Protein AF-A0AA90TWR5-F1 (afdb_monomer_lite)

Sequence (109 aa):
MQKHKKLQLVILSSVIMLCIYTMPEHAFAASEIEAKVKEGLKQIQAFLTGIVVIVGICVGVWIIIKKLPGVDDPHTKNEMFRGVGMVLAGVGLASALVWIVPWVYALFA

Secondary structure (DSSP, 8-state):
-HHHHHHHHHHHHHHHHHHHHHSHHHHHHHHHHHHHHHHHHHHHHHHHHHHHHHHHHHHHHHHHHHHGGGTTSHHHHHHHHHHHHHHHHHHHHHHHHHHHHHHHHHHH-

Structure (mmCIF, N/CA/C/O backbone):
data_AF-A0AA90TWR5-F1
#
_entry.id   AF-A0AA90TWR5-F1
#
loop_
_atom_site.group_PDB
_atom_site.id
_atom_site.type_symbol
_atom_site.label_atom_id
_atom_site.label_alt_id
_atom_site.label_comp_id
_atom_site.label_asym_id
_atom_site.label_entity_id
_atom_site.label_seq_id
_atom_site.pdbx_PDB_ins_code
_atom_site.Cartn_x
_atom_site.Cartn_y
_atom_site.Cartn_z
_atom_site.occupancy
_atom_site.B_iso_or_equiv
_atom_site.auth_seq_id
_atom_site.auth_comp_id
_atom_site.auth_asym_id
_atom_site.auth_atom_id
_atom_site.pdbx_PDB_model_num
ATOM 1 N N . MET A 1 1 ? 59.327 -17.727 -38.852 1.00 53.41 1 MET A N 1
ATOM 2 C CA . MET A 1 1 ? 57.870 -17.989 -38.976 1.00 53.41 1 MET A CA 1
ATOM 3 C C . MET A 1 1 ? 57.119 -18.029 -37.630 1.00 53.41 1 MET A C 1
ATOM 5 O O . MET A 1 1 ? 56.041 -17.459 -37.540 1.00 53.41 1 MET A O 1
ATOM 9 N N . GLN A 1 2 ? 57.674 -18.624 -36.561 1.00 54.91 2 GLN A N 1
ATOM 10 C CA . GLN A 1 2 ? 57.011 -18.754 -35.242 1.00 54.91 2 GLN A CA 1
ATOM 11 C C . GLN A 1 2 ? 56.763 -17.421 -34.492 1.00 54.91 2 GLN A C 1
ATOM 13 O O . GLN A 1 2 ? 55.755 -17.276 -33.805 1.00 54.91 2 GLN A O 1
ATOM 18 N N . LYS A 1 3 ? 57.643 -16.418 -34.653 1.00 55.03 3 LYS A N 1
ATOM 19 C CA . LYS A 1 3 ? 57.536 -15.111 -33.970 1.00 55.03 3 LYS A CA 1
ATOM 20 C C . LYS A 1 3 ? 56.331 -14.275 -34.442 1.00 55.03 3 LYS A C 1
ATOM 22 O O . LYS A 1 3 ? 55.678 -13.646 -33.620 1.00 55.03 3 LYS A O 1
ATOM 27 N N . HIS A 1 4 ? 55.983 -14.340 -35.732 1.00 53.78 4 HIS A N 1
ATOM 28 C CA . HIS A 1 4 ? 54.812 -13.645 -36.288 1.00 53.78 4 HIS A CA 1
ATOM 29 C C . HIS A 1 4 ? 53.484 -14.248 -35.809 1.00 53.78 4 HIS A C 1
ATOM 31 O O . HIS A 1 4 ? 52.571 -13.495 -35.494 1.00 53.78 4 HIS A O 1
ATOM 37 N N . LYS A 1 5 ? 53.387 -15.580 -35.663 1.00 59.84 5 LYS A N 1
ATOM 38 C CA . LYS A 1 5 ? 52.174 -16.237 -35.136 1.00 59.84 5 LYS A CA 1
ATOM 39 C C . LYS A 1 5 ? 51.882 -15.855 -33.683 1.00 59.84 5 LYS A C 1
ATOM 41 O O . LYS A 1 5 ? 50.732 -15.604 -33.346 1.00 59.84 5 LYS A O 1
ATOM 46 N N . LYS A 1 6 ? 52.915 -15.757 -32.835 1.00 59.38 6 LYS A N 1
ATOM 47 C CA . LYS A 1 6 ? 52.763 -15.304 -31.441 1.00 59.38 6 LYS A CA 1
ATOM 48 C C . LYS A 1 6 ? 52.351 -13.832 -31.359 1.00 59.38 6 LYS A C 1
ATOM 50 O O . LYS A 1 6 ? 51.496 -13.493 -30.554 1.00 59.38 6 LYS A O 1
ATOM 55 N N . LEU A 1 7 ? 52.904 -12.983 -32.228 1.00 70.69 7 LEU A N 1
ATOM 56 C CA . LEU A 1 7 ? 52.525 -11.572 -32.310 1.00 70.69 7 LEU A CA 1
ATOM 57 C C . LEU A 1 7 ? 51.072 -11.394 -32.783 1.00 70.69 7 LEU A C 1
ATOM 59 O O . LEU A 1 7 ? 50.336 -10.610 -32.195 1.00 70.69 7 LEU A O 1
ATOM 63 N N . GLN A 1 8 ? 50.627 -12.164 -33.781 1.00 66.12 8 GLN A N 1
ATOM 64 C CA . GLN A 1 8 ? 49.233 -12.128 -34.233 1.00 66.12 8 GLN A CA 1
ATOM 65 C C . GLN A 1 8 ? 48.255 -12.663 -33.183 1.00 66.12 8 GLN A C 1
ATOM 67 O O . GLN A 1 8 ? 47.175 -12.103 -33.040 1.00 66.12 8 GLN A O 1
ATOM 72 N N . LEU A 1 9 ? 48.640 -13.681 -32.407 1.00 70.81 9 LEU A N 1
ATOM 73 C CA . LEU A 1 9 ? 47.829 -14.197 -31.300 1.00 70.81 9 LEU A CA 1
ATOM 74 C C . LEU A 1 9 ? 47.632 -13.145 -30.194 1.00 70.81 9 LEU A C 1
ATOM 76 O O . LEU A 1 9 ? 46.527 -12.991 -29.682 1.00 70.81 9 LEU A O 1
ATOM 80 N N . VAL A 1 10 ? 48.685 -12.394 -29.856 1.00 73.88 10 VAL A N 1
ATOM 81 C CA . VAL A 1 10 ? 48.618 -11.321 -28.849 1.00 73.88 10 VAL A CA 1
ATOM 82 C C . VAL A 1 10 ? 47.732 -10.171 -29.332 1.00 73.88 10 VAL A C 1
ATOM 84 O O . VAL A 1 10 ? 46.892 -9.694 -28.574 1.00 73.88 10 VAL A O 1
ATOM 87 N N . ILE A 1 11 ? 47.848 -9.781 -30.606 1.00 75.31 11 ILE A N 1
ATOM 88 C CA . ILE A 1 11 ? 47.012 -8.724 -31.195 1.00 75.31 11 ILE A CA 1
ATOM 89 C C . ILE A 1 11 ? 45.539 -9.162 -31.263 1.00 75.31 11 ILE A C 1
ATOM 91 O O . ILE A 1 11 ? 44.651 -8.396 -30.892 1.00 75.31 11 ILE A O 1
ATOM 95 N N . LEU A 1 12 ? 45.264 -10.410 -31.655 1.00 74.62 12 LEU A N 1
ATOM 96 C CA . LEU A 1 12 ? 43.903 -10.951 -31.703 1.00 74.62 12 LEU A CA 1
ATOM 97 C C . LEU A 1 12 ? 43.272 -11.011 -30.301 1.00 74.62 12 LEU A C 1
ATOM 99 O O . LEU A 1 12 ? 42.122 -10.618 -30.125 1.00 74.62 12 LEU A O 1
ATOM 103 N N . SER A 1 13 ? 44.047 -11.421 -29.292 1.00 65.00 13 SER A N 1
ATOM 104 C CA . SER A 1 13 ? 43.617 -11.423 -27.890 1.00 65.00 13 SER A CA 1
ATOM 105 C C . SER A 1 13 ? 43.296 -10.016 -27.384 1.00 65.00 13 SER A C 1
ATOM 107 O O . SER A 1 13 ? 42.310 -9.849 -26.671 1.00 65.00 13 SER A O 1
ATOM 109 N N . SER A 1 14 ? 44.092 -9.004 -27.749 1.00 66.44 14 SER A N 1
ATOM 110 C CA . SER A 1 14 ? 43.819 -7.617 -27.349 1.00 66.44 14 SER A CA 1
ATOM 111 C C . SER A 1 14 ? 42.583 -7.032 -28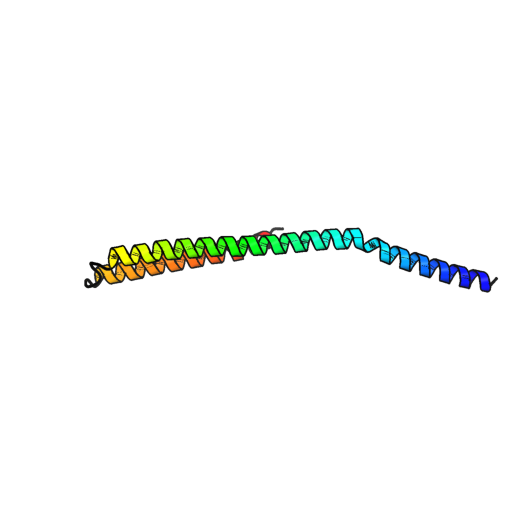.037 1.00 66.44 14 SER A C 1
ATOM 113 O O . SER A 1 14 ? 41.833 -6.296 -27.406 1.00 66.44 14 SER A O 1
ATOM 115 N N . VAL A 1 15 ? 42.323 -7.401 -29.296 1.00 76.50 15 VAL A N 1
ATOM 116 C CA . VAL A 1 15 ? 41.138 -6.946 -30.043 1.00 76.50 15 VAL A CA 1
ATOM 117 C C . VAL A 1 15 ? 39.862 -7.588 -29.497 1.00 76.50 15 VAL A C 1
ATOM 119 O O . VAL A 1 15 ? 38.863 -6.899 -29.330 1.00 76.50 15 VAL A O 1
ATOM 122 N N . ILE A 1 16 ? 39.901 -8.874 -29.134 1.00 73.44 16 ILE A N 1
ATOM 123 C CA . ILE A 1 16 ? 38.766 -9.560 -28.496 1.00 73.44 16 ILE A CA 1
ATOM 124 C C . ILE A 1 16 ? 38.454 -8.935 -27.129 1.00 73.44 16 ILE A C 1
ATOM 126 O O . ILE A 1 16 ? 37.291 -8.692 -26.823 1.00 73.44 16 ILE A O 1
ATOM 130 N N . MET A 1 17 ? 39.478 -8.607 -26.333 1.00 65.75 17 MET A N 1
ATOM 131 C CA . MET A 1 17 ? 39.289 -7.928 -25.046 1.00 65.75 17 MET A CA 1
ATOM 132 C C . MET A 1 17 ? 38.669 -6.531 -25.219 1.00 65.75 17 MET A C 1
ATOM 134 O O . MET A 1 17 ? 37.799 -6.150 -24.441 1.00 65.75 17 MET A O 1
ATOM 138 N N . LEU A 1 18 ? 39.068 -5.802 -26.268 1.00 67.81 18 LEU A N 1
ATOM 139 C CA . LEU A 1 18 ? 38.515 -4.492 -26.616 1.00 67.81 18 LEU A CA 1
ATOM 140 C C . LEU A 1 18 ? 37.051 -4.592 -27.079 1.00 67.81 18 LEU A C 1
ATOM 142 O O . LEU A 1 18 ? 36.226 -3.795 -26.647 1.00 67.81 18 LEU A O 1
ATOM 146 N N . CYS A 1 19 ? 36.710 -5.599 -27.892 1.00 60.53 19 CYS A N 1
ATOM 147 C CA . CYS A 1 19 ? 35.335 -5.852 -28.335 1.00 60.53 19 CYS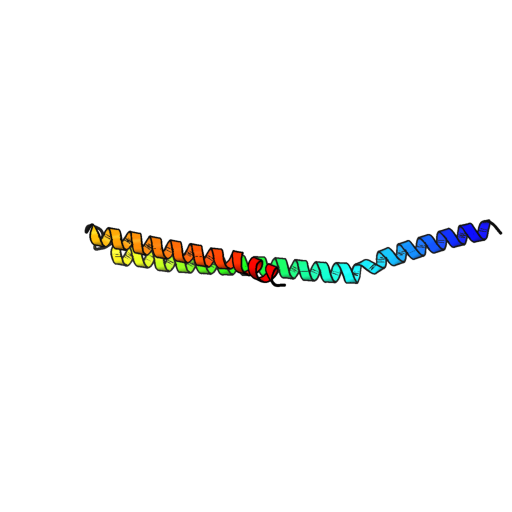 A CA 1
ATOM 148 C C . CYS A 1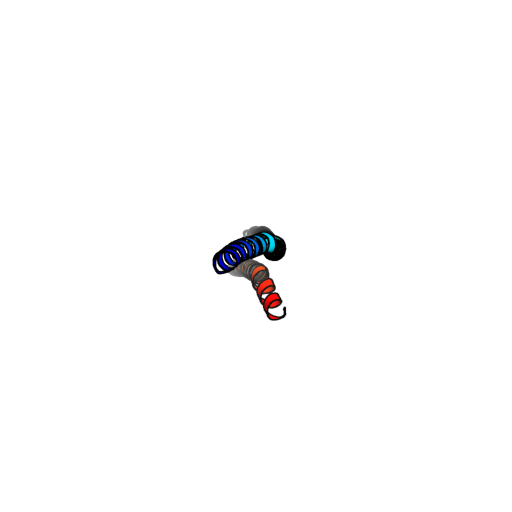 19 ? 34.404 -6.233 -27.175 1.00 60.53 19 CYS A C 1
ATOM 150 O O . CYS A 1 19 ? 33.259 -5.801 -27.153 1.00 60.53 19 CYS A O 1
ATOM 152 N N . ILE A 1 20 ? 34.880 -6.993 -26.183 1.00 64.75 20 ILE A N 1
ATOM 153 C CA . ILE A 1 20 ? 34.077 -7.324 -24.992 1.00 64.75 20 ILE A CA 1
ATOM 154 C C . ILE A 1 20 ? 33.844 -6.072 -24.122 1.00 64.75 20 ILE A C 1
ATOM 156 O O . ILE A 1 20 ? 32.789 -5.943 -23.505 1.00 64.75 20 ILE A O 1
ATOM 160 N N . TYR A 1 21 ? 34.790 -5.125 -24.109 1.00 60.47 21 TYR A N 1
ATOM 161 C CA . TYR A 1 21 ? 34.688 -3.874 -23.346 1.00 60.47 21 TYR A CA 1
ATOM 162 C C . TYR A 1 21 ? 33.756 -2.831 -23.985 1.00 60.47 21 TYR A C 1
ATOM 164 O O . TYR A 1 21 ? 33.227 -1.983 -23.272 1.00 60.47 21 TYR A O 1
ATOM 172 N N . THR A 1 22 ? 33.532 -2.888 -25.305 1.00 57.47 22 THR A N 1
ATOM 173 C CA . THR A 1 22 ? 32.634 -1.970 -26.038 1.00 57.47 22 THR A CA 1
ATOM 174 C C . THR A 1 22 ? 31.224 -2.523 -26.269 1.00 57.47 22 THR A C 1
ATOM 176 O O . THR A 1 22 ? 30.334 -1.775 -26.659 1.00 57.47 22 THR A O 1
ATOM 179 N N . MET A 1 23 ? 30.976 -3.803 -25.965 1.00 55.03 23 MET A N 1
ATOM 180 C CA . MET A 1 23 ? 29.645 -4.423 -26.021 1.00 55.03 23 MET A CA 1
ATOM 181 C C . MET A 1 23 ? 28.695 -4.180 -24.821 1.00 55.03 23 MET A C 1
ATOM 183 O O . MET A 1 23 ? 27.534 -4.589 -24.944 1.00 55.03 23 MET A O 1
ATOM 187 N N . PRO A 1 24 ? 29.062 -3.555 -23.673 1.00 55.56 24 PRO A N 1
ATOM 188 C CA . PRO A 1 24 ? 28.119 -3.457 -22.570 1.00 55.56 24 PRO A CA 1
ATOM 189 C C . PRO A 1 24 ? 27.055 -2.387 -22.819 1.00 55.56 24 PRO A C 1
ATOM 191 O O . PRO A 1 24 ? 26.011 -2.454 -22.194 1.00 55.56 24 PRO A O 1
ATOM 194 N N . GLU A 1 25 ? 27.240 -1.437 -23.736 1.00 52.19 25 GLU A N 1
ATOM 195 C CA . GLU A 1 25 ? 26.368 -0.255 -23.806 1.00 52.19 25 GLU A CA 1
ATOM 196 C C . GLU A 1 25 ? 24.906 -0.596 -24.142 1.00 52.19 25 GLU A C 1
ATOM 198 O O . GLU A 1 25 ? 23.993 0.010 -23.593 1.00 52.19 25 GLU A O 1
ATOM 203 N N . HIS A 1 26 ? 24.651 -1.621 -24.960 1.00 50.53 26 HIS A N 1
ATOM 204 C CA . HIS A 1 26 ? 23.286 -2.013 -25.352 1.00 50.53 26 HIS A CA 1
ATOM 205 C C . HIS A 1 26 ? 22.598 -2.902 -24.301 1.00 50.53 26 HIS A C 1
ATOM 207 O O . HIS A 1 26 ? 21.393 -2.785 -24.078 1.00 50.53 26 HIS A O 1
ATOM 213 N N . ALA A 1 27 ? 23.361 -3.783 -23.643 1.00 52.41 27 ALA A N 1
ATOM 214 C CA . ALA A 1 27 ? 22.851 -4.672 -22.598 1.00 52.41 27 ALA A CA 1
ATOM 215 C C . ALA A 1 27 ? 22.692 -3.937 -21.256 1.00 52.41 27 ALA A C 1
ATOM 217 O O . ALA A 1 27 ? 21.701 -4.144 -20.556 1.00 52.41 27 ALA A O 1
ATOM 218 N N . PHE A 1 28 ? 23.618 -3.028 -20.929 1.00 51.38 28 PHE A N 1
ATOM 219 C CA . PHE A 1 28 ? 23.521 -2.166 -19.755 1.00 51.38 28 PHE A CA 1
ATOM 220 C C . PHE A 1 28 ? 22.423 -1.119 -19.925 1.00 51.38 28 PHE A C 1
ATOM 222 O O . PHE A 1 28 ? 21.619 -0.997 -19.010 1.00 51.38 28 PHE A O 1
ATOM 229 N N . ALA A 1 29 ? 22.286 -0.457 -21.083 1.00 52.69 29 ALA A N 1
ATOM 230 C CA . ALA A 1 29 ? 21.209 0.518 -21.286 1.00 52.69 29 ALA A CA 1
ATOM 231 C C . ALA A 1 29 ? 19.812 -0.113 -21.163 1.00 52.69 29 ALA A C 1
ATOM 233 O O . ALA A 1 29 ? 18.946 0.450 -20.500 1.00 52.69 29 ALA A O 1
ATOM 234 N N . ALA A 1 30 ? 19.589 -1.306 -21.728 1.00 53.28 30 ALA A N 1
ATOM 235 C CA . ALA A 1 30 ? 18.318 -2.015 -21.567 1.00 53.28 30 ALA A CA 1
ATOM 236 C C . ALA A 1 30 ? 18.066 -2.429 -20.103 1.00 53.28 30 ALA A C 1
ATOM 238 O O . ALA A 1 30 ? 16.965 -2.230 -19.588 1.00 53.28 30 ALA A O 1
ATOM 239 N N . SER A 1 31 ? 19.095 -2.935 -19.411 1.00 58.16 31 SER A N 1
ATOM 240 C CA . SER A 1 31 ? 18.990 -3.327 -17.998 1.00 58.16 31 SER A CA 1
ATOM 241 C C . SER A 1 31 ? 18.805 -2.138 -17.045 1.00 58.16 31 SER A C 1
ATOM 243 O O . SER A 1 31 ? 18.100 -2.250 -16.043 1.00 58.16 31 SER A O 1
ATOM 245 N N . GLU A 1 32 ? 19.389 -0.982 -17.367 1.00 59.25 32 GLU A N 1
ATOM 246 C CA . GLU A 1 32 ? 19.282 0.245 -16.582 1.00 59.25 32 GLU A CA 1
ATOM 247 C C . GLU A 1 32 ? 17.893 0.865 -16.749 1.00 59.25 32 GLU A C 1
ATOM 249 O O . GLU A 1 32 ? 17.264 1.237 -15.758 1.00 59.25 32 GLU A O 1
ATOM 254 N N . ILE A 1 33 ? 17.358 0.884 -17.975 1.00 61.88 33 ILE A N 1
ATOM 255 C CA . ILE A 1 33 ? 15.985 1.332 -18.240 1.00 61.88 33 ILE A CA 1
ATOM 256 C C . ILE A 1 33 ? 14.981 0.417 -17.525 1.00 61.88 33 ILE A C 1
ATOM 258 O O . ILE A 1 33 ? 14.078 0.912 -16.851 1.00 61.88 33 ILE A O 1
ATOM 262 N N . GLU A 1 34 ? 15.150 -0.905 -17.593 1.00 63.22 34 GLU A N 1
ATOM 263 C CA . GLU A 1 34 ? 14.263 -1.847 -16.899 1.00 63.22 34 GLU A CA 1
ATOM 264 C C . GLU A 1 34 ? 14.334 -1.690 -15.369 1.00 63.22 34 GLU A C 1
ATOM 266 O O . GLU A 1 34 ? 13.303 -1.704 -14.688 1.00 63.22 34 GLU A O 1
ATOM 271 N N . ALA A 1 35 ? 15.532 -1.474 -14.814 1.00 68.19 35 ALA A N 1
ATOM 272 C CA . ALA A 1 35 ? 15.717 -1.215 -13.388 1.00 68.19 35 ALA A CA 1
ATOM 273 C C . ALA A 1 35 ? 15.036 0.092 -12.947 1.00 68.19 35 ALA A C 1
ATOM 275 O O . ALA A 1 35 ? 14.328 0.100 -11.937 1.00 68.19 35 ALA A O 1
ATOM 276 N N . LYS A 1 36 ? 15.174 1.171 -13.728 1.00 69.00 36 LYS A N 1
ATOM 277 C CA . LYS A 1 36 ? 14.524 2.467 -13.467 1.00 69.00 36 LYS A CA 1
ATOM 278 C C . LYS A 1 36 ? 13.003 2.388 -13.571 1.00 69.00 36 LYS A C 1
ATOM 280 O O . LYS A 1 36 ? 12.303 2.980 -12.751 1.00 69.00 36 LYS A O 1
ATOM 285 N N . VAL A 1 37 ? 12.481 1.618 -14.523 1.00 72.69 37 VAL A N 1
ATOM 286 C CA . VAL A 1 37 ? 11.036 1.377 -14.656 1.00 72.69 37 VAL A CA 1
ATOM 287 C C . VAL A 1 37 ? 10.505 0.574 -13.465 1.00 72.69 37 VAL A C 1
ATOM 289 O O . VAL A 1 37 ? 9.476 0.941 -12.898 1.00 72.69 37 VAL A O 1
ATOM 292 N N . LYS A 1 38 ? 11.213 -0.472 -13.019 1.00 73.25 38 LYS A N 1
ATOM 293 C CA . LYS A 1 38 ? 10.832 -1.247 -11.822 1.00 73.25 38 LYS A CA 1
ATOM 294 C C . LYS A 1 38 ? 10.885 -0.409 -10.542 1.00 73.25 38 LYS A C 1
ATOM 296 O O . LYS A 1 38 ? 10.024 -0.566 -9.677 1.00 73.25 38 LYS A O 1
ATOM 301 N N . GLU A 1 39 ? 11.864 0.481 -10.419 1.00 75.50 39 GLU A N 1
ATOM 302 C CA . GLU A 1 39 ? 11.976 1.423 -9.301 1.00 75.50 39 GLU A CA 1
ATOM 303 C C . GLU A 1 39 ? 10.817 2.435 -9.303 1.00 75.50 39 GLU A C 1
ATOM 305 O O . GLU A 1 39 ? 10.132 2.591 -8.289 1.00 75.50 39 GLU A O 1
ATOM 310 N N . GLY A 1 40 ? 10.511 3.027 -10.463 1.00 69.50 40 GLY A N 1
ATOM 311 C CA . GLY A 1 40 ? 9.372 3.933 -10.633 1.00 69.50 40 GLY A CA 1
ATOM 312 C C . GLY A 1 40 ? 8.025 3.261 -10.348 1.00 69.50 40 GLY A C 1
ATOM 313 O O . GLY A 1 40 ? 7.188 3.825 -9.641 1.00 69.50 40 GLY A O 1
ATOM 314 N N . LEU A 1 41 ? 7.830 2.023 -10.810 1.00 74.38 41 LEU A N 1
ATOM 315 C CA . LEU A 1 41 ? 6.631 1.234 -10.511 1.00 74.38 41 LEU A CA 1
ATOM 316 C C . LEU A 1 41 ? 6.488 0.954 -9.012 1.00 74.38 41 LEU A C 1
ATOM 318 O O . LEU A 1 41 ? 5.393 1.113 -8.475 1.00 74.38 41 LEU A O 1
ATOM 322 N N . LYS A 1 42 ? 7.577 0.612 -8.312 1.00 78.44 42 LYS A N 1
ATOM 323 C CA . LYS A 1 42 ? 7.552 0.435 -6.849 1.00 78.44 42 LYS A CA 1
ATOM 324 C C . LYS A 1 42 ? 7.175 1.721 -6.116 1.00 78.44 42 LYS A C 1
ATOM 326 O O . LYS A 1 42 ? 6.411 1.667 -5.153 1.00 78.44 42 LYS A O 1
ATOM 331 N N . GLN A 1 43 ? 7.673 2.872 -6.565 1.00 79.44 43 GLN A N 1
ATOM 332 C CA . GLN A 1 43 ? 7.328 4.161 -5.967 1.00 79.44 43 GLN A CA 1
ATOM 333 C C . GLN A 1 43 ? 5.849 4.514 -6.184 1.00 79.44 43 GLN A C 1
ATOM 335 O O . GLN A 1 43 ? 5.177 4.939 -5.242 1.00 79.44 43 GLN A O 1
ATOM 340 N N . ILE A 1 44 ? 5.317 4.289 -7.389 1.00 80.88 44 ILE A N 1
ATOM 341 C CA . ILE A 1 44 ? 3.890 4.487 -7.688 1.00 80.88 44 ILE A CA 1
ATOM 342 C C . ILE A 1 44 ? 3.034 3.532 -6.852 1.00 80.88 44 ILE A C 1
ATOM 344 O O . ILE A 1 44 ? 2.029 3.954 -6.286 1.00 80.88 44 ILE A O 1
ATOM 348 N N . GLN A 1 45 ? 3.454 2.273 -6.715 1.00 78.75 45 GLN A N 1
ATOM 349 C CA . GLN A 1 45 ? 2.779 1.271 -5.893 1.00 78.75 45 GLN A CA 1
ATOM 350 C C . GLN A 1 45 ? 2.699 1.716 -4.424 1.00 78.75 45 GLN A C 1
ATOM 352 O O . GLN A 1 45 ? 1.625 1.675 -3.823 1.00 78.75 45 GLN A O 1
ATOM 357 N N . ALA A 1 46 ? 3.805 2.217 -3.864 1.00 81.56 46 ALA A N 1
ATOM 358 C CA . ALA A 1 46 ? 3.838 2.757 -2.507 1.00 81.56 46 ALA A CA 1
ATOM 359 C C . ALA A 1 46 ? 2.911 3.975 -2.355 1.00 81.56 46 ALA A C 1
ATOM 361 O O . ALA A 1 46 ? 2.121 4.041 -1.410 1.00 81.56 46 ALA A O 1
ATOM 362 N N . PHE A 1 47 ? 2.945 4.902 -3.313 1.00 86.06 47 PHE A N 1
ATOM 363 C CA . PHE A 1 47 ? 2.099 6.094 -3.298 1.00 86.06 47 PHE A CA 1
ATOM 364 C C . PHE A 1 47 ? 0.603 5.754 -3.383 1.00 86.06 47 PHE A C 1
ATOM 366 O O . PHE A 1 47 ? -0.189 6.269 -2.591 1.00 86.06 47 PHE A O 1
ATOM 373 N N . LEU A 1 48 ? 0.219 4.830 -4.273 1.00 84.75 48 LEU A N 1
ATOM 374 C CA . LEU A 1 48 ? -1.165 4.365 -4.396 1.00 84.75 48 LEU A CA 1
ATOM 375 C C . LEU A 1 48 ? -1.653 3.721 -3.094 1.00 84.75 48 LEU A C 1
ATOM 377 O O . LEU A 1 48 ? -2.737 4.061 -2.621 1.00 84.75 48 LEU A O 1
ATOM 381 N N . THR A 1 49 ? -0.849 2.846 -2.471 1.00 87.31 49 THR A N 1
ATOM 382 C CA . THR A 1 49 ? -1.220 2.268 -1.166 1.00 87.31 49 THR A CA 1
ATOM 383 C C . THR A 1 49 ? -1.337 3.320 -0.067 1.00 87.31 49 THR A C 1
ATOM 385 O O . THR A 1 49 ? -2.266 3.260 0.736 1.00 87.31 49 THR A O 1
ATOM 388 N N . GLY A 1 50 ? -0.455 4.323 -0.061 1.00 83.94 50 GLY A N 1
ATOM 389 C CA . GLY A 1 50 ? -0.504 5.422 0.900 1.00 83.94 50 GLY A CA 1
ATOM 390 C 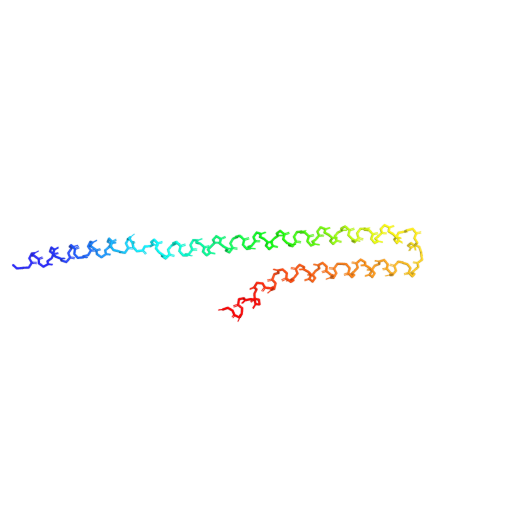C . GLY A 1 50 ? -1.815 6.205 0.820 1.00 83.94 50 GLY A C 1
ATOM 391 O O . GLY A 1 50 ? -2.463 6.422 1.842 1.00 83.94 50 GLY A O 1
ATOM 392 N N . ILE A 1 51 ? -2.258 6.562 -0.390 1.00 87.50 51 ILE A N 1
ATOM 393 C CA . ILE A 1 51 ? -3.533 7.270 -0.592 1.00 87.50 51 ILE A CA 1
ATOM 394 C C . ILE A 1 51 ? -4.717 6.424 -0.115 1.00 87.50 51 ILE A C 1
ATOM 396 O O . ILE A 1 51 ? -5.589 6.935 0.590 1.00 87.50 51 ILE A O 1
ATOM 400 N N . VAL A 1 52 ? -4.745 5.134 -0.463 1.00 88.62 52 VAL A N 1
ATOM 401 C CA . VAL A 1 52 ? -5.820 4.214 -0.057 1.00 88.62 52 VAL A CA 1
ATOM 402 C C . VAL A 1 52 ? -5.955 4.161 1.468 1.00 88.62 52 VAL A C 1
ATOM 404 O O . VAL A 1 52 ? -7.068 4.239 1.994 1.00 88.62 52 VAL A O 1
ATOM 407 N N . VAL A 1 53 ? -4.833 4.094 2.188 1.00 89.56 53 VAL A N 1
ATOM 408 C CA . VAL A 1 53 ? -4.824 4.079 3.657 1.00 89.56 53 VAL A CA 1
ATOM 409 C C . VAL A 1 53 ? -5.311 5.409 4.235 1.00 89.56 53 VAL A C 1
ATOM 411 O O . VAL A 1 53 ? -6.137 5.399 5.146 1.00 89.56 53 VAL A O 1
ATOM 414 N N . ILE A 1 54 ? -4.867 6.547 3.693 1.00 87.12 54 ILE A N 1
ATOM 415 C CA . ILE A 1 54 ? -5.291 7.878 4.163 1.00 87.12 54 ILE A CA 1
ATOM 416 C C . ILE A 1 54 ? -6.809 8.044 4.030 1.00 87.12 54 ILE A C 1
ATOM 418 O O . ILE A 1 54 ? -7.480 8.419 4.994 1.00 87.12 54 ILE A O 1
ATOM 422 N N . VAL A 1 55 ? -7.369 7.709 2.864 1.00 88.75 55 VAL A N 1
ATOM 423 C CA . VAL A 1 55 ? -8.821 7.776 2.631 1.00 88.75 55 VAL A CA 1
ATOM 424 C C . VAL A 1 55 ? -9.562 6.823 3.572 1.00 88.75 55 VAL A C 1
ATOM 426 O O . VAL A 1 55 ? -10.575 7.200 4.164 1.00 88.75 55 VAL A O 1
ATOM 429 N N . GLY A 1 56 ? -9.024 5.619 3.774 1.00 88.81 56 GLY A N 1
ATOM 430 C CA . GLY A 1 56 ? -9.535 4.641 4.729 1.00 88.81 56 GLY A CA 1
ATOM 431 C C . GLY A 1 56 ? -9.646 5.170 6.156 1.00 88.81 56 GLY A C 1
ATOM 432 O O . GLY A 1 56 ? -10.689 5.022 6.796 1.00 88.81 56 GLY A O 1
ATOM 433 N N . ILE A 1 57 ? -8.594 5.834 6.637 1.00 88.25 57 ILE A N 1
ATOM 434 C CA . ILE A 1 57 ? -8.565 6.451 7.966 1.00 88.25 57 ILE A CA 1
ATOM 435 C C . ILE A 1 57 ? -9.610 7.568 8.054 1.00 88.25 57 ILE A C 1
ATOM 437 O O . ILE A 1 57 ? -10.388 7.589 9.008 1.00 88.25 57 ILE A O 1
ATOM 441 N N . CYS A 1 58 ? -9.690 8.459 7.059 1.00 87.88 58 CYS A N 1
ATOM 442 C CA . CYS A 1 58 ? -10.671 9.549 7.053 1.00 87.88 58 CYS A CA 1
ATOM 443 C C . CYS A 1 58 ? -12.117 9.035 7.144 1.00 87.88 58 CYS A C 1
ATOM 445 O O . CYS A 1 58 ? -12.900 9.536 7.954 1.00 87.88 58 CYS A O 1
ATOM 447 N N . VAL A 1 59 ? -12.470 8.012 6.360 1.00 88.75 59 VAL A N 1
ATOM 448 C CA . VAL A 1 59 ? -13.819 7.423 6.382 1.00 88.75 59 VAL A CA 1
ATOM 449 C C . VAL A 1 59 ? -14.068 6.655 7.685 1.00 88.75 59 VAL A C 1
ATOM 451 O O . VAL A 1 59 ? -15.141 6.784 8.274 1.00 88.75 59 VAL A O 1
ATOM 454 N N . GLY A 1 60 ? -13.082 5.899 8.176 1.00 87.75 60 GLY A N 1
ATOM 455 C CA . GLY A 1 60 ? -13.193 5.145 9.428 1.00 87.75 60 GLY A CA 1
ATOM 456 C C . GLY A 1 60 ? -13.433 6.050 10.639 1.00 87.75 60 GLY A C 1
ATOM 457 O O . GLY A 1 60 ? -14.361 5.814 11.415 1.00 87.75 60 GLY A O 1
ATOM 458 N N . VAL A 1 61 ? -12.661 7.133 10.761 1.00 89.38 61 VAL A N 1
ATOM 459 C CA . VAL A 1 61 ? -12.833 8.139 11.823 1.00 89.38 61 VAL A CA 1
ATOM 460 C C . VAL A 1 61 ? -14.196 8.825 11.710 1.00 89.38 61 VAL A C 1
ATOM 462 O O . VAL A 1 61 ? -14.873 9.026 12.719 1.00 89.38 61 VAL A O 1
ATOM 465 N N . TRP A 1 62 ? -14.654 9.122 10.493 1.00 85.12 62 TRP A N 1
ATOM 466 C CA . TRP A 1 62 ? -15.965 9.736 10.280 1.00 85.12 62 TRP A CA 1
ATOM 467 C C . TRP A 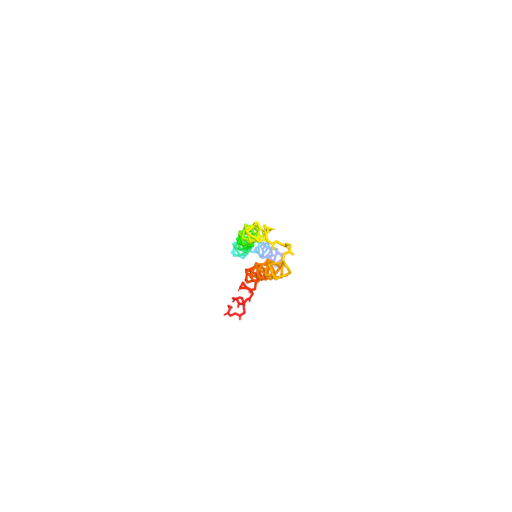1 62 ? -17.133 8.853 10.748 1.00 85.12 62 TRP A C 1
ATOM 469 O O . TRP A 1 62 ? -18.080 9.358 11.358 1.00 85.12 62 TRP A O 1
ATOM 479 N N . ILE A 1 63 ? -17.060 7.536 10.521 1.00 87.50 63 ILE A N 1
ATOM 480 C CA . ILE A 1 63 ? -18.065 6.574 11.009 1.00 87.50 63 ILE A CA 1
ATOM 481 C C . ILE A 1 63 ? -18.113 6.569 12.539 1.00 87.50 63 ILE A C 1
ATOM 483 O O . ILE A 1 63 ? -19.203 6.600 13.115 1.00 87.50 63 ILE A O 1
ATOM 487 N N . ILE A 1 64 ? -16.947 6.566 13.190 1.00 86.88 64 ILE A N 1
ATOM 488 C CA . ILE A 1 64 ? -16.836 6.572 14.654 1.00 86.88 64 ILE A CA 1
ATOM 489 C C . ILE A 1 64 ? -17.484 7.836 15.227 1.00 86.88 64 ILE A C 1
ATOM 491 O O . ILE A 1 64 ? -18.342 7.737 16.101 1.00 86.88 64 ILE A O 1
ATOM 495 N N . ILE A 1 65 ? -17.158 9.014 14.684 1.00 88.62 65 ILE A N 1
ATOM 496 C CA . ILE A 1 65 ? -17.723 10.296 15.141 1.00 88.62 65 ILE A CA 1
ATOM 497 C C . ILE A 1 65 ? -19.254 10.304 15.029 1.00 88.62 65 ILE A C 1
ATOM 499 O O . ILE A 1 65 ? -19.936 10.763 15.942 1.00 88.62 65 ILE A O 1
ATOM 503 N N . LYS A 1 66 ? -19.815 9.767 13.940 1.00 83.94 66 LYS A N 1
ATOM 504 C CA . LYS A 1 66 ? -21.272 9.739 13.741 1.00 83.94 66 LYS A CA 1
ATOM 505 C C . LYS A 1 66 ? -22.013 8.759 14.648 1.00 83.94 66 LYS A C 1
ATOM 507 O O . LYS A 1 66 ? -23.194 8.971 14.909 1.00 83.94 66 LYS A O 1
ATOM 512 N N . LYS A 1 67 ? -21.367 7.676 15.082 1.00 82.94 67 LYS A N 1
ATOM 513 C CA . LYS A 1 67 ? -22.005 6.609 15.874 1.00 82.94 67 LYS A CA 1
ATOM 514 C C . LYS A 1 67 ? -21.694 6.689 17.374 1.00 82.94 67 LYS A C 1
ATOM 516 O O . LYS A 1 67 ? -22.433 6.107 18.161 1.00 82.94 67 LYS A O 1
ATOM 521 N N . LEU A 1 68 ? -20.685 7.468 17.767 1.00 81.38 68 LEU A N 1
ATOM 522 C CA . LEU A 1 68 ? -20.341 7.786 19.157 1.00 81.38 68 LEU A CA 1
ATOM 523 C C . LEU A 1 68 ? -21.496 8.320 20.026 1.00 81.38 68 LEU A C 1
ATOM 525 O O . LEU A 1 68 ? -21.639 7.816 21.136 1.00 81.38 68 LEU A O 1
ATOM 529 N N . PRO A 1 69 ? -22.341 9.279 19.588 1.00 83.62 69 PRO A N 1
ATOM 530 C CA . PRO A 1 69 ? -23.368 9.851 20.468 1.00 83.62 69 PRO A CA 1
ATOM 531 C C . PRO A 1 69 ? -24.486 8.869 20.859 1.00 83.62 69 PRO A C 1
ATOM 533 O O . PRO A 1 69 ? -25.255 9.173 21.759 1.00 83.62 69 PRO A O 1
ATOM 536 N N . GLY A 1 70 ? -24.586 7.711 20.197 1.00 79.19 70 GLY A N 1
ATOM 537 C CA . GLY A 1 70 ? -25.532 6.643 20.536 1.00 79.19 70 GLY A CA 1
ATOM 538 C C . GLY A 1 70 ? -24.844 5.329 20.902 1.00 79.19 70 GLY A C 1
ATOM 539 O O . GLY A 1 70 ? -25.459 4.275 20.784 1.00 79.19 70 GLY A O 1
ATOM 540 N N . VAL A 1 71 ? -23.557 5.355 21.272 1.00 78.38 71 VAL A N 1
ATOM 541 C CA . VAL A 1 71 ? -22.764 4.134 21.520 1.00 78.38 71 VAL A CA 1
ATOM 542 C C . VAL A 1 71 ? -23.229 3.346 22.749 1.00 78.38 71 VAL A C 1
ATOM 544 O O . VAL A 1 71 ? -22.914 2.160 22.877 1.00 78.38 71 VAL A O 1
ATOM 547 N N . ASP A 1 72 ? -23.987 3.997 23.628 1.00 75.44 72 ASP A N 1
ATOM 548 C CA . ASP A 1 72 ? -24.575 3.383 24.815 1.00 75.44 72 ASP A CA 1
ATOM 549 C C . ASP A 1 72 ? -25.635 2.332 24.439 1.00 75.44 72 ASP A C 1
ATOM 551 O O . ASP A 1 72 ? -25.825 1.356 25.169 1.00 75.44 72 ASP A O 1
ATOM 555 N N . ASP A 1 73 ? -26.244 2.451 23.251 1.00 84.25 73 ASP A N 1
ATOM 556 C CA . ASP A 1 73 ? -27.142 1.439 22.706 1.00 84.25 73 ASP A CA 1
ATOM 557 C C . ASP A 1 73 ? -26.361 0.239 22.127 1.00 84.25 73 ASP A C 1
ATOM 559 O O . ASP A 1 73 ? -25.538 0.397 21.211 1.00 84.25 73 ASP A O 1
ATOM 563 N N . PRO A 1 74 ? -26.660 -1.006 22.565 1.00 82.06 74 PRO A N 1
ATOM 564 C CA . PRO A 1 74 ? -25.982 -2.212 22.081 1.00 82.06 74 PRO A CA 1
ATOM 565 C C . PRO A 1 74 ? -26.054 -2.378 20.560 1.00 82.06 74 PRO A C 1
ATOM 567 O O . PRO A 1 74 ? -25.118 -2.885 19.936 1.00 82.06 74 PRO A O 1
ATOM 570 N N . HIS A 1 75 ? -27.162 -1.937 19.961 1.00 86.62 75 HIS A N 1
ATOM 571 C CA . HIS A 1 75 ? -27.392 -2.013 18.525 1.00 86.62 75 HIS A CA 1
ATOM 572 C C . HIS A 1 75 ? -26.467 -1.063 17.749 1.00 86.62 75 HIS A C 1
ATOM 574 O O . HIS A 1 75 ? -25.722 -1.501 16.870 1.00 86.62 75 HIS A O 1
ATOM 580 N N . THR A 1 76 ? -26.432 0.213 18.133 1.00 81.50 76 THR A N 1
ATOM 581 C CA . THR A 1 76 ? -25.608 1.256 17.503 1.00 81.50 76 THR A CA 1
ATOM 582 C C . THR A 1 76 ? -24.116 0.957 17.628 1.00 81.50 76 THR A C 1
ATOM 584 O O . THR A 1 76 ? -23.356 1.157 16.676 1.00 81.50 76 THR A O 1
ATOM 587 N N . LYS A 1 77 ? -23.688 0.401 18.768 1.00 78.62 77 LYS A N 1
ATOM 588 C CA . LYS A 1 77 ? -22.309 -0.059 18.969 1.00 78.62 77 LYS A CA 1
ATOM 589 C C . LYS A 1 77 ? -21.921 -1.172 17.992 1.00 78.62 77 LYS A C 1
ATOM 591 O O . LYS A 1 77 ? -20.852 -1.108 17.385 1.00 78.62 77 LYS A O 1
ATOM 596 N N . ASN A 1 78 ? -22.786 -2.171 17.801 1.00 88.75 78 ASN A N 1
ATOM 597 C CA . ASN A 1 78 ? -22.532 -3.252 16.846 1.00 88.75 78 ASN A CA 1
ATOM 598 C C . ASN A 1 78 ? -22.459 -2.728 15.401 1.00 88.75 78 ASN A C 1
ATOM 600 O O . ASN A 1 78 ? -21.585 -3.129 14.632 1.00 88.75 78 ASN A O 1
ATOM 604 N N . GLU A 1 79 ? -23.322 -1.777 15.039 1.00 87.38 79 GLU A N 1
ATOM 605 C CA . GLU A 1 79 ? -23.258 -1.117 13.733 1.00 87.38 79 GLU A CA 1
ATOM 606 C C . GLU A 1 79 ? -21.971 -0.312 13.533 1.00 87.38 79 GLU A C 1
ATOM 608 O O . GLU A 1 79 ? -21.408 -0.336 12.437 1.00 87.38 79 GLU A O 1
ATOM 613 N N . MET A 1 80 ? -21.490 0.375 14.573 1.00 87.00 80 MET A N 1
ATOM 614 C CA . MET A 1 80 ? -20.240 1.131 14.531 1.00 87.00 80 MET A CA 1
ATOM 615 C C . MET A 1 80 ? -19.046 0.207 14.274 1.00 87.00 80 MET A C 1
ATOM 617 O O . MET A 1 80 ? -18.282 0.447 13.339 1.00 87.00 80 MET A O 1
ATOM 621 N N . PHE A 1 81 ? -18.913 -0.883 15.036 1.00 88.62 81 PHE A N 1
ATOM 622 C CA . PHE A 1 81 ? -17.826 -1.849 14.838 1.00 88.62 81 PHE A CA 1
ATOM 623 C C . PHE A 1 81 ? -17.920 -2.566 13.494 1.00 88.62 81 PHE A C 1
ATOM 625 O O . PHE A 1 81 ? -16.897 -2.768 12.840 1.00 88.62 81 PHE A O 1
ATOM 632 N N . ARG A 1 82 ? -19.133 -2.885 13.030 1.00 90.25 82 ARG A N 1
ATOM 633 C CA . ARG A 1 82 ? -19.332 -3.442 11.688 1.00 90.25 82 ARG A CA 1
ATOM 634 C C . ARG A 1 82 ? -18.919 -2.446 10.605 1.00 90.25 82 ARG A C 1
ATOM 636 O O . ARG A 1 82 ? -18.237 -2.832 9.664 1.00 90.25 82 ARG A O 1
ATOM 643 N N . GLY A 1 83 ? -19.297 -1.176 10.735 1.00 87.06 83 GLY A N 1
ATOM 644 C CA . GLY A 1 83 ? -18.930 -0.122 9.788 1.00 87.06 83 GLY A CA 1
ATOM 645 C C . GLY A 1 83 ? -17.418 0.090 9.712 1.00 87.06 83 GLY A C 1
ATOM 646 O O . GLY A 1 83 ? -16.852 0.093 8.621 1.00 87.06 83 GLY A O 1
ATOM 647 N N . VAL A 1 84 ? -16.750 0.180 10.864 1.00 90.75 84 VAL A N 1
ATOM 648 C CA . VAL A 1 84 ? -15.285 0.297 10.940 1.00 90.75 84 VAL A CA 1
ATOM 649 C C . VAL A 1 84 ? -14.602 -0.955 10.383 1.00 90.75 84 VAL A C 1
ATOM 651 O O . VAL A 1 84 ? -13.667 -0.839 9.594 1.00 90.75 84 VAL A O 1
ATOM 654 N N . GLY A 1 85 ? -15.093 -2.149 10.724 1.00 89.50 85 GLY A N 1
ATOM 655 C CA . GLY A 1 85 ? -14.567 -3.415 10.209 1.00 89.50 85 GLY A CA 1
ATOM 656 C C . GLY A 1 85 ? -14.687 -3.537 8.688 1.00 89.50 85 GLY A C 1
ATOM 657 O O . GLY A 1 85 ? -13.737 -3.959 8.034 1.00 89.50 85 GLY A O 1
ATOM 658 N N . MET A 1 86 ? -15.807 -3.100 8.105 1.00 90.81 86 MET A N 1
ATOM 659 C CA . MET A 1 86 ? -16.001 -3.073 6.649 1.00 90.81 86 MET A CA 1
ATOM 660 C C . MET A 1 86 ? -15.075 -2.069 5.959 1.00 90.81 86 MET A C 1
ATOM 662 O O . MET A 1 86 ? -14.553 -2.365 4.885 1.00 90.81 86 MET A O 1
ATOM 666 N N . VAL A 1 87 ? -14.825 -0.908 6.572 1.00 91.38 87 VAL A N 1
ATOM 667 C CA . VAL A 1 87 ? -13.850 0.060 6.045 1.00 91.38 87 VAL A CA 1
ATOM 668 C C . VAL A 1 87 ? -12.437 -0.514 6.097 1.00 91.38 87 VAL A C 1
ATOM 670 O O . VAL A 1 87 ? -11.729 -0.448 5.096 1.00 91.38 87 VAL A O 1
ATOM 673 N N . LEU A 1 88 ? -12.038 -1.146 7.204 1.00 89.31 88 LEU A N 1
ATOM 674 C CA . LEU A 1 88 ? -10.730 -1.801 7.310 1.00 89.31 88 LEU A CA 1
ATOM 675 C C . LEU A 1 88 ? -10.572 -2.945 6.300 1.00 89.31 88 LEU A C 1
ATOM 677 O O . LEU A 1 88 ? -9.528 -3.048 5.657 1.00 89.31 88 LEU A O 1
ATOM 681 N N . ALA A 1 89 ? -11.609 -3.762 6.104 1.00 90.38 89 ALA A N 1
ATOM 682 C CA . ALA A 1 89 ? -11.613 -4.812 5.088 1.00 90.38 89 ALA A CA 1
ATOM 683 C C . ALA A 1 89 ? -11.499 -4.233 3.667 1.00 90.38 89 ALA A C 1
ATOM 685 O O . ALA A 1 89 ? -10.725 -4.742 2.856 1.00 90.38 89 ALA A O 1
ATOM 686 N N . GLY A 1 90 ? -12.213 -3.140 3.376 1.00 89.75 90 GLY A N 1
ATOM 687 C CA . GLY A 1 90 ? -12.135 -2.438 2.095 1.00 89.75 90 GLY A CA 1
ATOM 688 C C . GLY A 1 90 ? -10.746 -1.858 1.821 1.00 89.75 90 GLY A C 1
ATOM 689 O O . GLY A 1 90 ? -10.214 -2.028 0.727 1.00 89.75 90 GLY A O 1
ATOM 690 N N . VAL A 1 91 ? -10.120 -1.241 2.826 1.00 91.31 91 VAL A N 1
ATOM 691 C CA . VAL A 1 91 ? -8.750 -0.704 2.735 1.00 91.31 91 VAL A CA 1
ATOM 692 C C . VAL A 1 91 ? -7.728 -1.824 2.556 1.00 91.31 91 VAL A C 1
ATOM 694 O O . VAL A 1 91 ? -6.815 -1.691 1.739 1.00 91.31 91 VAL A O 1
ATOM 697 N N . GLY A 1 92 ? -7.888 -2.936 3.277 1.00 89.19 92 GLY A N 1
ATOM 698 C CA . GLY A 1 92 ? -7.041 -4.119 3.136 1.00 89.19 92 GLY A CA 1
ATOM 699 C C . GLY A 1 92 ? -7.122 -4.718 1.733 1.00 89.19 92 GLY A C 1
ATOM 700 O O . GLY A 1 92 ? -6.087 -4.953 1.111 1.00 89.19 92 GLY A O 1
ATOM 701 N N . LEU A 1 93 ? -8.334 -4.882 1.194 1.00 89.50 93 LEU A N 1
ATOM 702 C CA . LEU A 1 93 ? -8.543 -5.362 -0.175 1.00 89.50 93 LEU A CA 1
ATOM 703 C C . LEU A 1 93 ? -7.962 -4.405 -1.217 1.00 89.50 93 LEU A C 1
ATOM 705 O O . LEU A 1 93 ? -7.237 -4.841 -2.108 1.00 89.50 93 LEU A O 1
ATOM 709 N N . ALA A 1 94 ? -8.231 -3.106 -1.097 1.00 85.88 94 ALA A N 1
ATOM 710 C CA . ALA A 1 94 ? -7.710 -2.108 -2.026 1.00 85.88 94 ALA A CA 1
ATOM 711 C C . ALA A 1 94 ? -6.173 -2.058 -2.004 1.00 85.88 94 ALA A C 1
ATOM 713 O O . ALA A 1 94 ? -5.543 -2.013 -3.058 1.00 85.88 94 ALA A O 1
ATOM 714 N N . SER A 1 95 ? -5.558 -2.149 -0.822 1.00 86.94 95 SER A N 1
ATOM 715 C CA . SER A 1 95 ? -4.097 -2.193 -0.686 1.00 86.94 95 SER A CA 1
ATOM 716 C C . SER A 1 95 ? -3.510 -3.491 -1.248 1.00 86.94 95 SER A C 1
ATOM 718 O O . SER A 1 95 ? -2.478 -3.457 -1.913 1.00 86.94 95 SER A O 1
ATOM 720 N N . ALA A 1 96 ? -4.181 -4.628 -1.041 1.00 87.31 96 ALA A N 1
ATOM 721 C CA . ALA A 1 96 ? -3.763 -5.913 -1.595 1.00 87.31 96 ALA A CA 1
ATOM 722 C C . ALA A 1 96 ? -3.820 -5.925 -3.131 1.00 87.31 96 ALA A C 1
ATOM 724 O O . ALA A 1 96 ? -2.901 -6.431 -3.776 1.00 87.31 96 ALA A O 1
ATOM 725 N N . LEU A 1 97 ? -4.848 -5.316 -3.734 1.00 85.69 97 LEU A N 1
ATOM 726 C CA . LEU A 1 97 ? -4.965 -5.211 -5.192 1.00 85.69 97 LEU A CA 1
ATOM 727 C C . LEU A 1 97 ? -3.781 -4.467 -5.814 1.00 85.69 97 LEU A C 1
ATOM 729 O O . LEU A 1 97 ? -3.252 -4.911 -6.829 1.00 85.69 97 LEU A O 1
ATOM 733 N N . VAL A 1 98 ? -3.307 -3.397 -5.174 1.00 86.50 98 VAL A N 1
ATOM 734 C CA . VAL A 1 98 ? -2.142 -2.630 -5.646 1.00 86.50 98 VAL A CA 1
ATOM 735 C C . VAL A 1 98 ? -0.876 -3.500 -5.749 1.00 86.50 98 VAL A C 1
ATOM 737 O O . VAL A 1 98 ? -0.013 -3.232 -6.580 1.00 86.50 98 VAL A O 1
ATOM 740 N N . TRP A 1 99 ? -0.778 -4.572 -4.957 1.00 82.00 99 TRP A N 1
ATOM 741 C CA . TRP A 1 99 ? 0.360 -5.497 -4.958 1.00 82.00 99 TRP A CA 1
ATOM 742 C C . TRP A 1 99 ? 0.149 -6.724 -5.851 1.00 82.00 99 TRP A C 1
ATOM 744 O O . TRP A 1 99 ? 1.106 -7.222 -6.443 1.00 82.00 99 TRP A O 1
ATOM 754 N N . ILE A 1 100 ? -1.091 -7.205 -5.964 1.00 84.62 100 ILE A N 1
ATOM 755 C CA . ILE A 1 100 ? -1.438 -8.403 -6.743 1.00 84.62 100 ILE A CA 1
ATOM 756 C C . ILE A 1 100 ? -1.533 -8.092 -8.242 1.00 84.62 100 ILE A C 1
ATOM 758 O O . ILE A 1 100 ? -1.103 -8.904 -9.059 1.00 84.62 100 ILE A O 1
ATOM 762 N N . VAL A 1 101 ? -2.055 -6.924 -8.629 1.00 82.19 101 VAL A N 1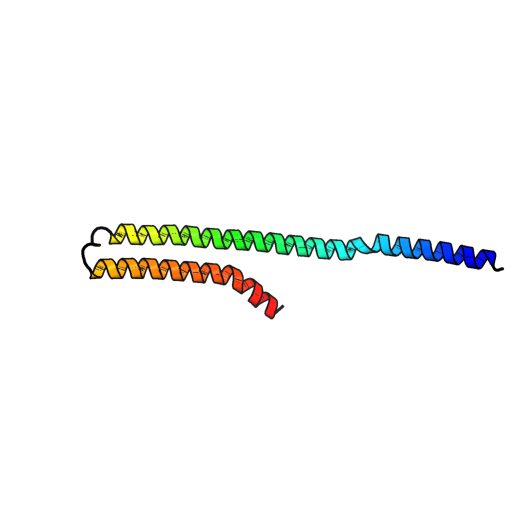
ATOM 763 C CA . VAL A 1 101 ? -2.262 -6.566 -10.045 1.00 82.19 101 VAL A CA 1
ATOM 764 C C . VAL A 1 101 ? -0.969 -6.634 -10.879 1.00 82.19 101 VAL A C 1
ATOM 766 O O . VAL A 1 101 ? -1.011 -7.235 -11.953 1.00 82.19 101 VAL A O 1
ATOM 769 N N . PRO A 1 102 ? 0.193 -6.126 -10.414 1.00 80.81 102 PRO A N 1
ATOM 770 C CA . PRO A 1 102 ? 1.452 -6.274 -11.149 1.00 80.81 102 PRO A CA 1
ATOM 771 C C . PRO A 1 102 ? 1.877 -7.735 -11.365 1.00 80.81 102 PRO A C 1
ATOM 773 O O . PRO A 1 102 ? 2.389 -8.072 -12.429 1.00 80.81 102 PRO A O 1
ATOM 776 N N . TRP A 1 103 ? 1.638 -8.612 -10.383 1.00 83.00 103 TRP A N 1
ATOM 777 C CA . TRP A 1 103 ? 1.936 -10.046 -10.491 1.00 83.00 103 TRP A CA 1
ATOM 778 C C . TRP A 1 103 ? 1.027 -10.745 -11.500 1.00 83.00 103 TRP A C 1
ATOM 780 O O . TRP A 1 103 ? 1.494 -11.563 -12.286 1.00 83.00 103 TRP A O 1
ATOM 790 N N . VAL A 1 104 ? -0.265 -10.405 -11.498 1.00 82.25 104 VAL A N 1
ATOM 791 C CA . VAL A 1 104 ? -1.231 -10.950 -12.459 1.00 82.25 104 VAL A CA 1
ATOM 792 C C . VAL A 1 104 ? -0.887 -10.504 -13.879 1.00 82.25 104 VAL A C 1
ATOM 794 O O . VAL A 1 104 ? -0.923 -11.323 -14.788 1.00 82.25 104 VAL A O 1
ATOM 797 N N . TYR A 1 105 ? -0.491 -9.244 -14.083 1.00 77.19 105 TYR A N 1
ATOM 798 C CA . TYR A 1 105 ? -0.030 -8.775 -15.393 1.00 77.19 105 TYR A CA 1
ATOM 799 C C . TYR A 1 105 ? 1.220 -9.534 -15.867 1.00 77.19 105 TYR A C 1
ATOM 801 O O . TYR A 1 105 ? 1.269 -9.975 -17.010 1.00 77.19 105 TYR A O 1
ATOM 809 N N . ALA A 1 106 ? 2.188 -9.763 -14.976 1.00 76.31 106 ALA A N 1
ATOM 810 C CA . ALA A 1 106 ? 3.402 -10.519 -15.285 1.00 76.31 106 ALA A CA 1
ATOM 811 C C . ALA A 1 106 ? 3.160 -12.012 -15.599 1.00 76.31 106 ALA A C 1
ATOM 813 O O . ALA A 1 106 ? 4.045 -12.660 -16.139 1.00 76.31 106 ALA A O 1
ATOM 814 N N . LEU A 1 107 ? 1.989 -12.567 -15.263 1.00 77.62 107 LEU A N 1
ATOM 815 C CA . LEU A 1 107 ? 1.591 -13.935 -15.629 1.00 77.62 107 LEU A CA 1
ATOM 816 C C . LEU A 1 107 ? 1.093 -14.051 -17.077 1.00 77.62 107 LEU A C 1
ATOM 818 O O . LEU A 1 107 ? 1.092 -15.150 -17.628 1.00 77.62 107 LEU A O 1
ATOM 822 N N . PHE A 1 108 ? 0.638 -12.945 -17.670 1.00 79.31 108 PHE A N 1
ATOM 823 C CA . PHE A 1 108 ? 0.117 -12.897 -19.041 1.00 79.31 108 PHE A CA 1
ATOM 824 C C . PHE A 1 108 ? 1.074 -12.226 -20.039 1.00 79.31 108 PHE A C 1
ATOM 826 O O . PHE A 1 108 ? 0.787 -12.241 -21.236 1.00 79.31 108 PHE A O 1
ATOM 833 N N . ALA A 1 109 ? 2.159 -11.620 -19.549 1.00 58.03 109 ALA A N 1
ATOM 834 C CA . ALA A 1 109 ? 3.219 -10.987 -20.334 1.00 58.03 109 ALA A CA 1
ATOM 835 C C . ALA A 1 109 ? 4.379 -11.960 -20.576 1.00 58.03 109 ALA A C 1
ATOM 837 O O . ALA A 1 109 ? 4.942 -11.915 -21.692 1.00 58.03 109 ALA A O 1
#

Organism: NCBI:txid2547811

InterPro domains:
  IPR031607 Cag pathogenicity island, type IV secretory system [PF16943] (29-107)

Radius of gyration: 30.41 Å; chains: 1; bounding box: 85×29×64 Å

pLDDT: mean 76.7, std 12.29, range [50.53, 91.38]

Foldseek 3Di:
DVVVVVVVVVVVVVVVVVVVVVPVPVVVVVVVVVVVVVVVLVVVLVVQLVVLVVVLVVQLVVLCVVLVVVCVDPVSVVVNVVSNVVSVVVSVVSNVCSVVVVVVVVVVD